Protein AF-A0A9D4SS44-F1 (afdb_monomer)

Structure (mmCIF, N/CA/C/O backbone):
data_AF-A0A9D4SS44-F1
#
_entry.id   AF-A0A9D4SS44-F1
#
loop_
_atom_site.group_PDB
_atom_site.id
_atom_site.type_symbol
_atom_site.label_atom_id
_atom_site.label_alt_id
_atom_site.label_comp_id
_atom_site.label_asym_id
_atom_site.label_entity_id
_atom_site.label_seq_id
_atom_site.pdbx_PDB_ins_code
_atom_site.Cartn_x
_atom_site.Cartn_y
_atom_site.Cartn_z
_atom_site.occupancy
_atom_site.B_iso_or_equiv
_atom_site.auth_seq_id
_atom_site.auth_comp_id
_atom_site.auth_asym_id
_atom_site.auth_atom_id
_atom_site.pdbx_PDB_model_num
ATOM 1 N N . MET A 1 1 ? -15.414 -1.956 -2.723 1.00 62.69 1 MET A N 1
ATOM 2 C CA . MET A 1 1 ? -14.244 -1.513 -1.927 1.00 62.69 1 MET A CA 1
ATOM 3 C C . MET A 1 1 ? -14.620 -0.530 -0.822 1.00 62.69 1 MET A C 1
ATOM 5 O O . MET A 1 1 ? -13.927 -0.503 0.187 1.00 62.69 1 MET A O 1
ATOM 9 N N . LYS A 1 2 ? -15.723 0.222 -0.966 1.00 68.44 2 LYS A N 1
ATOM 10 C CA . LYS A 1 2 ? -16.259 1.116 0.071 1.00 68.44 2 LYS A CA 1
ATOM 11 C C . LYS A 1 2 ? -16.309 0.452 1.451 1.00 68.44 2 LYS A C 1
ATOM 13 O O . LYS A 1 2 ? -16.748 -0.686 1.579 1.00 68.44 2 LYS A O 1
ATOM 18 N N . GLY A 1 3 ? -15.837 1.177 2.460 1.00 74.88 3 GLY A N 1
ATOM 19 C CA . GLY A 1 3 ? -15.842 0.758 3.863 1.00 74.88 3 GLY A CA 1
ATOM 20 C C . GLY A 1 3 ? -14.625 -0.062 4.300 1.00 74.88 3 GLY A C 1
ATOM 21 O O . GLY A 1 3 ? -14.392 -0.160 5.501 1.00 74.88 3 GLY A O 1
ATOM 22 N N . LYS A 1 4 ? -13.808 -0.579 3.371 1.00 84.50 4 LYS A N 1
ATOM 23 C CA . LYS A 1 4 ? -12.589 -1.341 3.692 1.00 84.50 4 LYS A CA 1
ATOM 24 C C . LYS A 1 4 ? -11.360 -0.438 3.817 1.00 84.50 4 LYS A C 1
ATOM 26 O O . LYS A 1 4 ? -11.313 0.663 3.269 1.00 84.50 4 LYS A O 1
ATOM 31 N N . SER A 1 5 ? -10.358 -0.898 4.557 1.00 87.31 5 SER A N 1
ATOM 32 C CA . SER A 1 5 ? -9.045 -0.255 4.672 1.00 87.31 5 SER A CA 1
ATOM 33 C C . SER A 1 5 ? -7.973 -1.049 3.929 1.00 87.31 5 SER A C 1
ATOM 35 O O . SER A 1 5 ? -8.168 -2.211 3.583 1.00 87.31 5 SER A O 1
ATOM 37 N N . LEU A 1 6 ? -6.807 -0.439 3.695 1.00 87.94 6 LEU A N 1
ATOM 38 C CA . LEU A 1 6 ? -5.737 -1.099 2.944 1.00 87.94 6 LEU A CA 1
ATOM 39 C C . LEU A 1 6 ? -5.183 -2.349 3.658 1.00 87.94 6 LEU A C 1
ATOM 41 O O . LEU A 1 6 ? -4.830 -3.313 2.992 1.00 87.94 6 LEU A O 1
ATOM 45 N N . PHE A 1 7 ? -5.132 -2.347 4.998 1.00 87.88 7 PHE A N 1
ATOM 46 C CA . PHE A 1 7 ? -4.515 -3.424 5.794 1.00 87.88 7 PHE A CA 1
ATOM 47 C C . PHE A 1 7 ? -5.324 -3.886 7.014 1.00 87.88 7 PHE A C 1
ATOM 49 O O . PHE A 1 7 ? -4.836 -4.709 7.780 1.00 87.88 7 PHE A O 1
ATOM 56 N N . GLY A 1 8 ? -6.510 -3.339 7.265 1.00 84.19 8 GLY A N 1
ATOM 57 C CA . GLY A 1 8 ? -7.319 -3.742 8.419 1.00 84.19 8 GLY A CA 1
ATOM 58 C C . GLY A 1 8 ? -6.902 -3.138 9.765 1.00 84.19 8 GLY A C 1
ATOM 59 O O . GLY A 1 8 ? -7.382 -3.573 10.806 1.00 84.19 8 GLY A O 1
ATOM 60 N N . ARG A 1 9 ? -5.968 -2.176 9.790 1.00 85.00 9 ARG A N 1
ATOM 61 C CA . ARG A 1 9 ? -5.401 -1.644 11.044 1.00 85.00 9 ARG A CA 1
ATOM 62 C C . ARG A 1 9 ? -6.226 -0.491 11.620 1.00 85.00 9 ARG A C 1
ATOM 64 O O . ARG A 1 9 ? -6.708 0.362 10.875 1.00 85.00 9 ARG A O 1
ATOM 71 N N . LYS A 1 10 ? -6.315 -0.426 12.957 1.00 80.50 10 LYS A N 1
ATOM 72 C CA . LYS A 1 10 ? -6.882 0.727 13.677 1.00 80.50 10 LYS A CA 1
ATOM 73 C C . LYS A 1 10 ? -6.027 1.975 13.473 1.00 80.50 10 LYS A C 1
ATOM 75 O O . LYS A 1 10 ? -4.802 1.904 13.377 1.00 80.50 10 LYS A O 1
ATOM 80 N N . CYS A 1 11 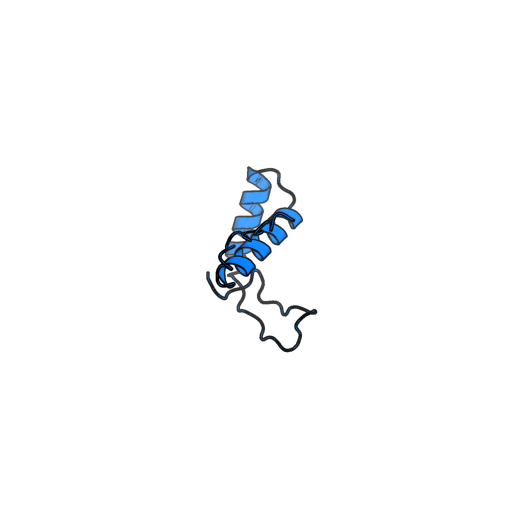? -6.687 3.127 13.441 1.00 79.62 11 CYS A N 1
ATOM 81 C CA . CYS A 1 11 ? -6.010 4.414 13.443 1.00 79.62 11 CYS A CA 1
ATOM 82 C C . CYS A 1 11 ? -5.650 4.797 14.884 1.00 79.62 11 CYS A C 1
ATOM 84 O O . CYS A 1 11 ? -6.535 4.928 15.725 1.00 79.62 11 CYS A O 1
ATOM 86 N N . ASN A 1 12 ? -4.369 5.047 15.161 1.00 81.50 12 ASN A N 1
ATOM 87 C CA . ASN A 1 12 ? -3.923 5.464 16.498 1.00 81.50 12 ASN A CA 1
ATOM 88 C C . ASN A 1 12 ? -4.524 6.806 16.946 1.00 81.50 12 ASN A C 1
ATOM 90 O O . ASN A 1 12 ? -4.669 7.029 18.144 1.00 81.50 12 ASN A O 1
ATOM 94 N N . ALA A 1 13 ? -4.879 7.680 15.998 1.00 80.50 13 ALA A N 1
ATOM 95 C CA . ALA A 1 13 ? -5.509 8.970 16.276 1.00 80.50 13 ALA A CA 1
ATOM 96 C C . ALA A 1 13 ? -7.012 8.856 16.590 1.00 80.50 13 ALA A C 1
ATOM 98 O O . ALA A 1 13 ? -7.578 9.761 17.189 1.00 80.50 13 ALA A O 1
ATOM 99 N N . LYS A 1 14 ? -7.665 7.752 16.200 1.00 79.62 14 LYS A N 1
ATOM 100 C CA . LYS A 1 14 ? -9.096 7.494 16.432 1.00 79.62 14 LYS A CA 1
ATOM 101 C C . LYS A 1 14 ? -9.277 6.115 17.064 1.00 79.62 14 LYS A C 1
ATOM 103 O O . LYS A 1 14 ? -9.777 5.192 16.427 1.00 79.62 14 LYS A O 1
ATOM 108 N N . LYS A 1 15 ? -8.816 5.971 18.311 1.00 76.31 15 LYS A N 1
ATOM 109 C CA . LYS A 1 15 ? -8.770 4.683 19.032 1.00 76.31 15 LYS A CA 1
ATOM 110 C C . LYS A 1 15 ? -10.153 4.085 19.309 1.00 76.31 15 LYS A C 1
ATOM 112 O O . LYS A 1 15 ? -10.277 2.864 19.361 1.00 76.31 15 LYS A O 1
ATOM 117 N N . GLU A 1 16 ? -11.160 4.941 19.459 1.00 77.88 16 GLU A N 1
ATOM 118 C CA . GLU A 1 16 ? -12.559 4.561 19.694 1.00 77.88 16 GLU A CA 1
ATOM 119 C C . GLU A 1 16 ? -13.249 4.023 18.437 1.00 77.88 1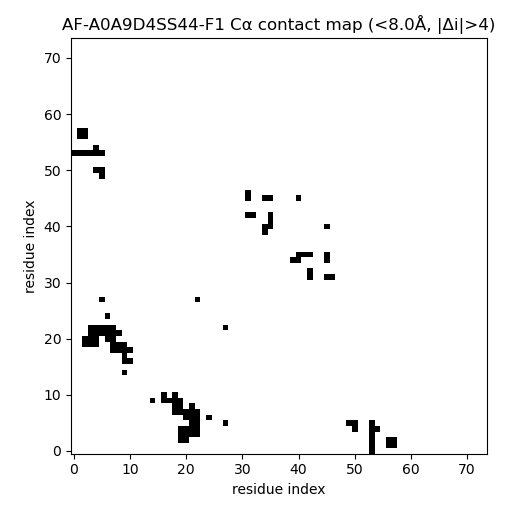6 GLU A C 1
ATOM 121 O O . GLU A 1 16 ? -14.266 3.345 18.527 1.00 77.88 16 GLU A O 1
ATOM 126 N N . GLN A 1 17 ? -12.694 4.292 17.252 1.00 78.88 17 GLN A N 1
ATOM 127 C CA . GLN A 1 17 ? -13.287 3.843 16.003 1.00 78.88 17 GLN A CA 1
ATOM 128 C C . GLN A 1 17 ? -12.926 2.378 15.737 1.00 78.88 17 GLN A C 1
ATOM 130 O O . GLN A 1 17 ? -11.763 1.966 15.847 1.00 78.88 17 GLN A O 1
ATOM 135 N N . GLU A 1 18 ? -13.923 1.581 15.360 1.00 79.94 18 GLU A N 1
ATOM 136 C CA . GLU A 1 18 ? -13.703 0.184 14.999 1.00 79.94 18 GLU A CA 1
ATOM 137 C C . GLU A 1 18 ? -12.767 0.049 13.791 1.00 79.94 18 GLU A C 1
ATOM 139 O O . GLU A 1 18 ? -12.710 0.898 12.893 1.00 79.94 18 GLU A O 1
ATOM 144 N N . ALA A 1 19 ? -11.988 -1.035 13.785 1.00 81.88 19 ALA A N 1
A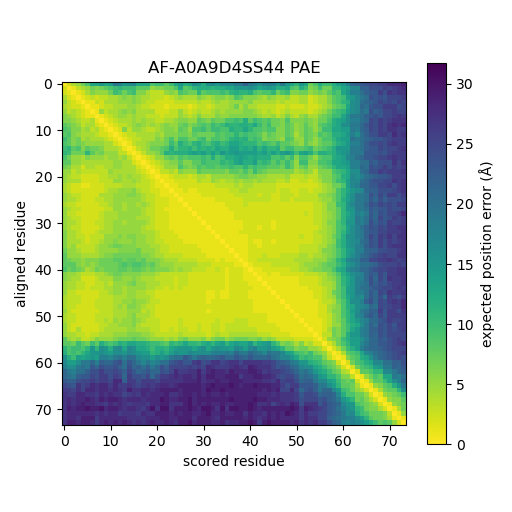TOM 145 C CA . ALA A 1 19 ? -11.083 -1.319 12.685 1.00 81.88 19 ALA A CA 1
ATOM 146 C C . ALA A 1 19 ? -11.902 -1.683 11.444 1.00 81.88 19 ALA A C 1
ATOM 148 O O . ALA A 1 19 ? -12.669 -2.641 11.458 1.00 81.88 19 ALA A O 1
ATOM 149 N N . LYS A 1 20 ? -11.708 -0.944 10.351 1.00 85.12 20 LYS A N 1
ATOM 150 C CA . LYS A 1 20 ? -12.291 -1.306 9.055 1.00 85.12 20 LYS A CA 1
ATOM 151 C C . LYS A 1 20 ? -11.642 -2.584 8.547 1.00 85.12 20 LYS A C 1
ATOM 153 O O . LYS A 1 20 ? -10.415 -2.658 8.559 1.00 85.12 20 LYS A O 1
ATOM 158 N N . GLU A 1 21 ? -12.430 -3.513 8.012 1.00 88.19 21 GLU A N 1
ATOM 159 C CA . GLU A 1 21 ? -11.925 -4.739 7.381 1.00 88.19 21 GLU A CA 1
ATOM 160 C C . GLU A 1 21 ? -10.840 -4.417 6.336 1.00 88.19 21 GLU A C 1
ATOM 162 O O . GLU A 1 21 ? -10.955 -3.448 5.578 1.00 88.19 21 GLU A O 1
ATOM 167 N N . GLY A 1 22 ? -9.760 -5.198 6.320 1.00 89.56 22 GLY A N 1
ATOM 168 C CA . GLY A 1 22 ? -8.682 -5.046 5.347 1.00 89.56 22 GLY A CA 1
ATOM 169 C C . GLY A 1 22 ? -9.058 -5.574 3.964 1.00 89.56 22 GLY A C 1
ATOM 170 O O . GL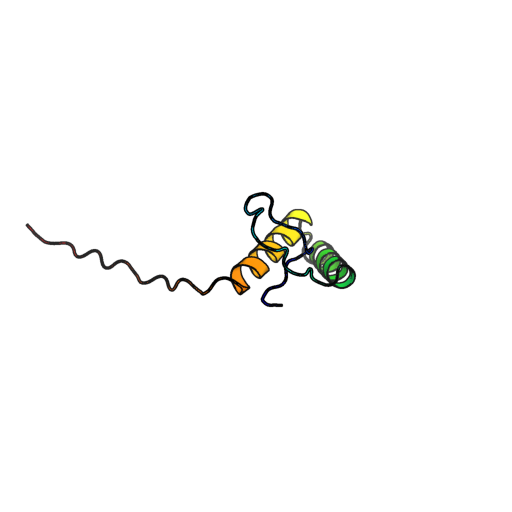Y A 1 22 ? -9.911 -6.448 3.822 1.00 89.56 22 GLY A O 1
ATOM 171 N N . LEU A 1 23 ? -8.397 -5.065 2.927 1.00 91.00 23 LEU A N 1
ATOM 172 C CA . LEU A 1 23 ? -8.371 -5.731 1.627 1.00 91.00 23 LEU A CA 1
ATOM 173 C C . LEU A 1 23 ? -7.533 -7.018 1.696 1.00 91.00 23 LEU A C 1
ATOM 175 O O . LEU A 1 23 ? -6.668 -7.166 2.558 1.00 91.00 23 LEU A O 1
ATOM 179 N N . ASP A 1 24 ? -7.775 -7.927 0.748 1.00 92.56 24 ASP A N 1
ATOM 180 C CA . ASP A 1 24 ? -7.001 -9.161 0.604 1.00 92.56 24 ASP A CA 1
ATOM 181 C C . ASP A 1 24 ? -5.496 -8.836 0.477 1.00 92.56 24 ASP A C 1
ATOM 183 O O . ASP A 1 24 ? -5.086 -8.165 -0.482 1.00 92.56 24 ASP A O 1
ATOM 187 N N . PRO A 1 25 ? -4.657 -9.307 1.417 1.00 90.25 25 PRO A N 1
ATOM 188 C CA . PRO A 1 25 ? -3.247 -8.952 1.467 1.00 90.25 25 PRO A CA 1
ATOM 189 C C . PRO A 1 25 ? -2.454 -9.458 0.257 1.00 90.25 25 PRO A C 1
ATOM 191 O O . PRO A 1 25 ? -1.471 -8.817 -0.123 1.00 90.25 25 PRO A O 1
ATOM 194 N N . VAL A 1 26 ? -2.853 -10.573 -0.362 1.00 94.06 26 VAL A N 1
ATOM 195 C CA . VAL A 1 26 ? -2.181 -11.119 -1.553 1.00 94.06 26 VAL A CA 1
ATOM 196 C C . VAL A 1 26 ? -2.444 -10.208 -2.744 1.00 94.06 26 VAL A C 1
ATOM 198 O O . VAL A 1 26 ? -1.510 -9.783 -3.427 1.00 94.06 26 VAL A O 1
ATOM 201 N N . ARG A 1 27 ? -3.707 -9.819 -2.937 1.00 93.19 27 ARG A N 1
ATOM 202 C CA . ARG A 1 27 ? -4.101 -8.903 -4.014 1.00 93.19 27 ARG A CA 1
ATOM 203 C C . ARG A 1 27 ? -3.473 -7.523 -3.845 1.00 93.19 27 ARG A C 1
ATOM 205 O O . ARG A 1 27 ? -2.975 -6.963 -4.817 1.00 93.19 27 ARG A O 1
ATOM 212 N N . VAL A 1 28 ? -3.438 -6.994 -2.619 1.00 93.75 28 VAL A N 1
ATOM 213 C CA . VAL A 1 28 ? -2.789 -5.706 -2.321 1.00 93.75 28 VAL A CA 1
ATOM 214 C C . VAL A 1 28 ? -1.295 -5.757 -2.644 1.00 93.75 28 VAL A C 1
ATOM 216 O O . VAL A 1 28 ? -0.784 -4.848 -3.298 1.00 93.75 28 VAL A O 1
ATOM 219 N N . LYS A 1 29 ? -0.592 -6.825 -2.248 1.00 94.31 29 LYS A N 1
ATOM 220 C CA . LYS A 1 29 ? 0.833 -6.999 -2.569 1.00 94.31 29 LYS A CA 1
ATOM 221 C C . LYS A 1 29 ? 1.079 -7.083 -4.074 1.00 94.31 29 LYS A C 1
ATOM 223 O O . LYS A 1 29 ? 1.993 -6.418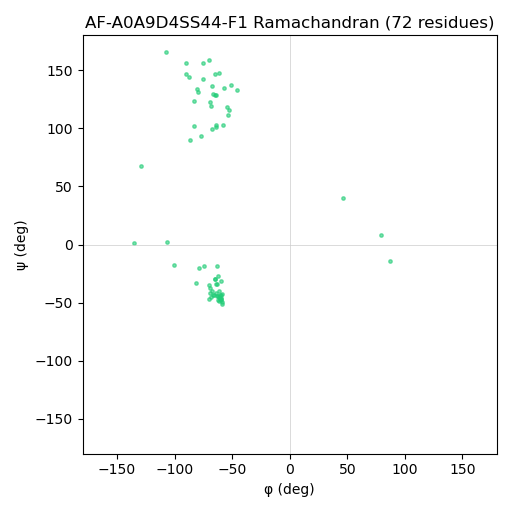 -4.555 1.00 94.31 29 LYS A O 1
ATOM 228 N N . ALA A 1 30 ? 0.261 -7.838 -4.807 1.00 96.12 30 ALA A N 1
ATOM 229 C CA . ALA A 1 30 ? 0.384 -7.967 -6.258 1.00 96.12 30 ALA A CA 1
ATOM 230 C C . ALA A 1 30 ? 0.212 -6.615 -6.970 1.00 96.12 30 ALA A C 1
ATOM 232 O O . ALA A 1 30 ? 1.047 -6.240 -7.790 1.00 96.12 30 ALA A O 1
ATOM 233 N N . VAL A 1 31 ? -0.818 -5.842 -6.602 1.00 94.69 31 VAL A N 1
ATOM 234 C CA . VAL A 1 31 ? -1.068 -4.511 -7.181 1.00 94.69 31 VAL A CA 1
ATOM 235 C C . VAL A 1 31 ? 0.067 -3.540 -6.863 1.00 94.69 31 VAL A C 1
ATOM 237 O O . VAL A 1 31 ? 0.526 -2.829 -7.757 1.00 94.69 31 VAL A O 1
ATOM 240 N N . ILE A 1 32 ? 0.552 -3.512 -5.616 1.00 95.25 32 ILE A N 1
ATOM 241 C CA . ILE A 1 32 ? 1.681 -2.650 -5.237 1.00 95.25 32 ILE A CA 1
ATOM 242 C C . ILE A 1 32 ? 2.932 -3.046 -6.027 1.00 95.25 32 ILE A C 1
ATOM 244 O O . ILE A 1 32 ? 3.572 -2.170 -6.598 1.00 95.25 32 ILE A O 1
ATOM 248 N N . GLY A 1 33 ? 3.254 -4.341 -6.098 1.00 95.75 33 GLY A N 1
ATOM 249 C CA . GLY A 1 33 ? 4.425 -4.840 -6.823 1.00 95.75 33 GLY A CA 1
ATOM 250 C C . GLY A 1 33 ? 4.384 -4.490 -8.310 1.00 95.75 33 GLY A C 1
ATOM 251 O O . GLY A 1 33 ? 5.343 -3.926 -8.835 1.00 95.75 33 GLY A O 1
ATOM 252 N N . TYR A 1 34 ? 3.244 -4.727 -8.963 1.00 97.06 34 TYR A N 1
ATOM 253 C CA . TYR A 1 34 ? 3.035 -4.344 -10.358 1.00 97.06 34 TYR A CA 1
ATOM 254 C C . TYR A 1 34 ? 3.188 -2.833 -10.571 1.00 97.06 34 TYR A C 1
ATOM 256 O O . TYR A 1 34 ? 3.878 -2.410 -11.494 1.00 97.06 34 TYR A O 1
ATOM 264 N N . THR A 1 35 ? 2.580 -2.015 -9.708 1.00 95.44 35 THR A N 1
ATOM 265 C CA . THR A 1 35 ? 2.599 -0.548 -9.840 1.00 95.44 35 THR A CA 1
ATOM 266 C C . THR A 1 35 ? 4.005 0.016 -9.642 1.00 95.44 35 THR A C 1
ATOM 268 O O . THR A 1 35 ? 4.440 0.864 -10.416 1.00 95.44 35 THR A O 1
ATOM 271 N N . VAL A 1 36 ? 4.732 -0.477 -8.634 1.00 96.75 36 VAL A N 1
ATOM 272 C CA . VAL A 1 36 ? 6.131 -0.105 -8.374 1.00 96.75 36 VAL A CA 1
ATOM 273 C C . VAL A 1 36 ? 7.002 -0.456 -9.579 1.00 96.75 36 VAL A C 1
ATOM 275 O O . VAL A 1 36 ? 7.741 0.401 -10.049 1.00 96.75 36 VAL A O 1
ATOM 278 N N . SER A 1 37 ? 6.863 -1.670 -10.123 1.00 96.50 37 SER A N 1
ATOM 279 C CA . SER A 1 37 ? 7.650 -2.122 -11.277 1.00 96.50 37 SER A CA 1
ATOM 280 C C . SER A 1 37 ? 7.294 -1.398 -12.576 1.00 96.50 37 SER A C 1
ATOM 282 O O . SER A 1 37 ? 8.177 -1.140 -13.385 1.00 96.50 37 SER A O 1
ATOM 284 N N . SER A 1 38 ? 6.016 -1.094 -12.802 1.00 97.19 38 SER A N 1
ATOM 285 C CA . SER A 1 38 ? 5.551 -0.521 -14.073 1.00 97.19 38 SER A CA 1
ATOM 286 C C . SER A 1 38 ? 5.772 0.986 -14.146 1.00 97.19 38 SER A C 1
ATOM 288 O O . SER A 1 38 ? 6.021 1.521 -15.220 1.00 97.19 38 SER A O 1
ATOM 290 N N . LEU A 1 39 ? 5.668 1.680 -13.010 1.00 94.44 39 LEU A N 1
ATOM 291 C CA . LEU A 1 39 ? 5.767 3.140 -12.943 1.00 94.44 39 LEU A CA 1
ATOM 292 C C . LEU A 1 39 ? 7.086 3.623 -12.326 1.00 94.44 39 LEU A C 1
ATOM 294 O O . LEU A 1 39 ? 7.248 4.827 -12.145 1.00 94.44 39 LEU A O 1
ATOM 298 N N . ASN A 1 40 ? 7.998 2.710 -11.958 1.00 93.31 40 ASN A N 1
ATOM 299 C CA . ASN A 1 40 ? 9.197 3.004 -11.157 1.00 93.31 40 ASN A CA 1
ATOM 300 C C . ASN A 1 40 ? 8.873 3.884 -9.934 1.00 93.31 40 ASN A C 1
ATOM 302 O O . ASN A 1 40 ? 9.583 4.831 -9.599 1.00 93.31 40 ASN A O 1
ATOM 306 N N . ALA A 1 41 ? 7.736 3.602 -9.298 1.00 93.31 41 ALA A N 1
ATOM 307 C CA . ALA A 1 41 ? 7.209 4.406 -8.208 1.00 93.31 41 ALA A CA 1
ATOM 308 C C . ALA A 1 41 ? 7.722 3.908 -6.855 1.00 93.31 41 ALA A C 1
ATOM 310 O O . ALA A 1 41 ? 7.849 2.708 -6.627 1.00 93.31 41 ALA A O 1
ATOM 311 N N . ASP A 1 42 ? 7.924 4.830 -5.915 1.00 95.81 42 ASP A N 1
ATOM 312 C CA . ASP A 1 42 ? 8.259 4.468 -4.541 1.00 95.81 42 ASP A CA 1
ATOM 313 C C . ASP A 1 42 ? 7.103 3.677 -3.867 1.00 95.81 42 ASP A C 1
ATOM 315 O O . ASP A 1 42 ? 5.951 4.140 -3.859 1.00 95.81 42 ASP A O 1
ATOM 319 N N . PRO A 1 43 ? 7.371 2.501 -3.260 1.00 93.00 43 PRO A N 1
ATOM 320 C CA . PRO A 1 43 ? 6.341 1.672 -2.633 1.00 93.00 43 PRO A CA 1
ATOM 321 C C . PRO A 1 43 ? 5.579 2.365 -1.499 1.00 93.00 43 PRO A C 1
ATOM 323 O O . PRO A 1 43 ? 4.405 2.053 -1.259 1.00 93.00 43 PRO A O 1
ATOM 326 N N . VAL A 1 44 ? 6.220 3.276 -0.759 1.00 94.56 44 VAL A N 1
ATOM 327 C CA . VAL A 1 44 ? 5.562 4.041 0.310 1.00 94.56 44 VAL A CA 1
ATOM 328 C C . VAL A 1 44 ? 4.555 5.001 -0.304 1.00 94.56 44 VAL A C 1
ATOM 330 O O . VAL A 1 44 ? 3.399 5.022 0.125 1.00 94.56 44 VAL A O 1
ATOM 333 N N . ARG A 1 45 ? 4.939 5.711 -1.367 1.00 94.25 45 ARG A N 1
ATOM 334 C CA . ARG A 1 45 ? 4.045 6.613 -2.103 1.00 94.25 45 ARG A CA 1
ATOM 335 C C . ARG A 1 45 ? 2.820 5.884 -2.661 1.00 94.25 45 ARG A C 1
ATOM 337 O O . ARG A 1 45 ? 1.703 6.385 -2.515 1.00 94.25 45 ARG A O 1
ATOM 344 N N . VAL A 1 46 ? 3.001 4.686 -3.222 1.00 95.06 46 VAL A N 1
ATOM 345 C CA . VAL A 1 46 ? 1.889 3.853 -3.721 1.00 95.06 46 VAL A CA 1
ATOM 346 C C . VAL A 1 46 ? 0.928 3.479 -2.585 1.00 95.06 46 VAL A C 1
ATOM 348 O O . VAL A 1 46 ? -0.280 3.698 -2.701 1.00 95.06 46 VAL A O 1
ATOM 351 N N . LYS A 1 47 ? 1.443 2.988 -1.449 1.00 94.12 47 LYS A N 1
ATOM 352 C CA . LYS A 1 47 ? 0.619 2.628 -0.276 1.00 94.12 47 LYS A CA 1
ATOM 353 C C . LYS A 1 47 ? -0.161 3.819 0.284 1.00 94.12 47 LYS A C 1
ATOM 355 O O . LYS A 1 47 ? -1.342 3.679 0.613 1.00 94.12 47 LYS A O 1
ATOM 360 N N . THR A 1 48 ? 0.480 4.980 0.390 1.00 93.31 48 THR A N 1
ATOM 361 C CA . THR A 1 48 ? -0.147 6.207 0.902 1.00 93.31 48 THR A CA 1
ATOM 362 C C . THR A 1 48 ? -1.249 6.700 -0.034 1.00 93.31 48 THR A C 1
ATOM 364 O O . THR A 1 48 ? -2.343 7.032 0.428 1.00 93.31 48 THR A O 1
ATOM 367 N N . SER A 1 49 ? -1.001 6.678 -1.346 1.00 93.88 49 SER A N 1
ATOM 368 C CA . SER A 1 49 ? -1.995 7.033 -2.365 1.00 93.88 49 SER A CA 1
ATOM 369 C C . SER A 1 49 ? -3.239 6.141 -2.281 1.00 93.88 49 SER A C 1
ATOM 371 O O . SER A 1 49 ? -4.352 6.643 -2.110 1.00 93.88 49 SER A O 1
ATOM 373 N N . LEU A 1 50 ? -3.052 4.815 -2.269 1.00 92.50 50 LEU A N 1
ATOM 374 C CA . LEU A 1 50 ? -4.146 3.844 -2.148 1.00 92.50 50 LEU A CA 1
ATOM 375 C C . LEU A 1 50 ? -4.936 4.016 -0.845 1.00 92.50 50 LEU A C 1
ATOM 377 O O . LEU A 1 50 ? -6.166 4.002 -0.853 1.00 92.50 50 LEU A O 1
ATOM 381 N N . SER A 1 51 ? -4.242 4.226 0.275 1.00 90.94 51 SER A N 1
ATOM 382 C CA . S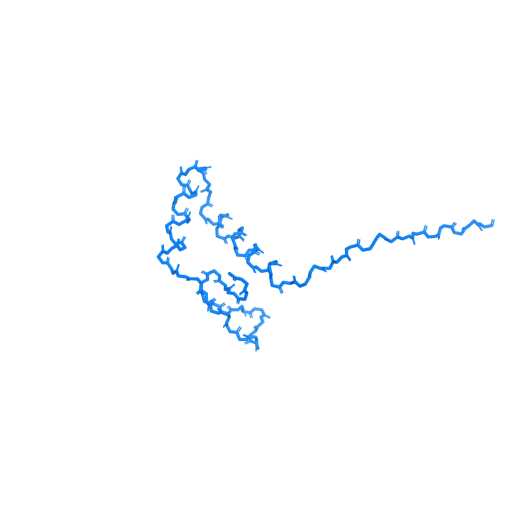ER A 1 51 ? -4.889 4.459 1.573 1.00 90.94 51 SER A CA 1
ATOM 383 C C . SER A 1 51 ? -5.753 5.722 1.562 1.00 90.94 51 SER A C 1
ATOM 385 O O . SER A 1 51 ? -6.860 5.723 2.099 1.00 90.94 51 SER A O 1
ATOM 387 N N . THR A 1 52 ? -5.272 6.786 0.914 1.00 90.00 52 THR A N 1
ATOM 388 C CA . THR A 1 52 ? -5.984 8.066 0.795 1.00 90.00 52 THR A CA 1
ATOM 389 C C . THR A 1 52 ? -7.210 7.935 -0.105 1.00 90.00 52 THR A C 1
ATOM 391 O O . THR A 1 52 ? -8.280 8.441 0.233 1.00 90.00 52 THR A O 1
ATOM 394 N N . MET A 1 53 ? -7.082 7.215 -1.221 1.00 90.62 53 MET A N 1
ATOM 395 C CA . MET A 1 53 ? -8.193 6.918 -2.126 1.00 90.62 53 MET A CA 1
ATOM 396 C C . MET A 1 53 ? -9.312 6.158 -1.401 1.00 90.62 53 MET A C 1
ATOM 398 O O . MET A 1 53 ? -10.463 6.591 -1.423 1.00 90.62 53 MET A O 1
ATOM 402 N N . LEU A 1 54 ? -8.965 5.092 -0.670 1.00 88.31 54 LEU A N 1
ATOM 403 C CA . LEU A 1 54 ? -9.924 4.308 0.117 1.00 88.31 54 LEU A CA 1
ATOM 404 C C . LEU A 1 54 ? -10.578 5.126 1.237 1.00 88.31 54 LEU A C 1
ATOM 406 O O . LEU A 1 54 ? -11.747 4.920 1.551 1.00 88.31 54 LEU A O 1
ATOM 410 N N . ALA A 1 55 ? -9.854 6.070 1.845 1.00 84.88 55 ALA A N 1
ATOM 411 C CA . ALA A 1 55 ? -10.430 6.964 2.845 1.00 84.88 55 ALA A CA 1
ATOM 412 C C . ALA A 1 55 ? -11.466 7.925 2.233 1.00 84.88 55 ALA A C 1
ATOM 414 O O . ALA A 1 55 ? -12.517 8.150 2.836 1.00 84.88 55 ALA A O 1
ATOM 415 N N . ARG A 1 56 ? -11.193 8.449 1.030 1.00 82.00 56 ARG A N 1
ATOM 416 C CA . ARG A 1 56 ? -12.075 9.380 0.307 1.00 82.00 56 ARG A CA 1
ATOM 417 C C . ARG A 1 56 ? -13.344 8.718 -0.219 1.00 82.00 56 ARG A C 1
ATOM 419 O O . ARG A 1 56 ? -14.390 9.347 -0.188 1.00 82.00 56 ARG A O 1
ATOM 426 N N . GLU A 1 57 ? -13.285 7.452 -0.633 1.00 73.81 57 GLU A N 1
ATOM 427 C CA . GLU A 1 57 ? -14.478 6.707 -1.075 1.00 73.81 57 GLU A CA 1
ATOM 428 C C . GLU A 1 57 ? -15.537 6.513 0.025 1.00 73.81 57 GLU A C 1
ATOM 430 O O . GLU A 1 57 ? -16.687 6.188 -0.279 1.00 73.81 57 GLU A O 1
ATOM 435 N N . VAL A 1 58 ? -15.153 6.672 1.295 1.00 63.53 58 VAL A N 1
ATOM 436 C CA . VAL A 1 58 ? -16.031 6.489 2.462 1.00 63.53 58 VAL A CA 1
ATOM 437 C C . VAL A 1 58 ? -16.540 7.824 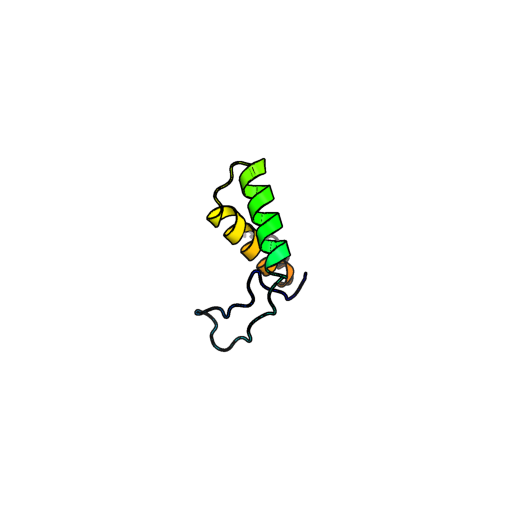3.013 1.00 63.53 58 VAL A C 1
ATOM 439 O O . VAL A 1 58 ? -17.526 7.838 3.743 1.00 63.53 58 VAL A O 1
ATOM 442 N N . ALA A 1 59 ? -15.904 8.945 2.667 1.00 58.03 59 ALA A N 1
ATOM 443 C CA . ALA A 1 59 ? -16.410 10.260 3.033 1.00 58.03 59 ALA A CA 1
ATOM 444 C C . ALA A 1 59 ? -17.537 10.665 2.061 1.00 58.03 59 ALA A C 1
ATOM 446 O O . ALA A 1 59 ? -17.345 10.559 0.845 1.00 58.03 59 ALA A O 1
ATOM 447 N N . PRO A 1 60 ? -18.703 11.141 2.539 1.00 51.97 60 PRO A N 1
ATOM 448 C CA . PRO A 1 60 ? -19.625 11.850 1.661 1.00 51.97 60 PRO A CA 1
ATOM 449 C C . PRO A 1 60 ? -18.873 13.037 1.047 1.00 51.97 60 PRO A C 1
ATOM 451 O O . PRO A 1 60 ? -18.126 13.727 1.744 1.00 51.97 60 PRO A O 1
ATOM 454 N N . LYS A 1 61 ? -19.018 13.239 -0.268 1.00 43.47 61 LYS A N 1
ATOM 455 C CA . LYS A 1 61 ? -18.467 14.410 -0.958 1.00 43.47 61 LYS A CA 1
ATOM 456 C C . LYS A 1 61 ? -18.983 15.649 -0.223 1.00 43.47 61 LYS A C 1
ATOM 458 O O . LYS A 1 61 ? -20.179 15.913 -0.270 1.00 43.47 61 LYS A O 1
ATOM 463 N N . GLN A 1 62 ? -18.114 16.392 0.458 1.00 44.34 62 GLN A N 1
ATOM 464 C CA . GLN A 1 62 ? -18.426 17.781 0.765 1.00 44.34 62 GLN A CA 1
ATOM 465 C C . GLN A 1 62 ? -18.420 18.504 -0.580 1.00 44.34 62 GLN A C 1
ATOM 467 O O . GLN A 1 62 ? -17.360 18.758 -1.151 1.00 44.34 62 GLN A O 1
ATOM 472 N N . SER A 1 63 ? -19.614 18.709 -1.134 1.00 44.88 63 SER A N 1
ATOM 473 C CA . SER A 1 63 ? -19.852 19.658 -2.211 1.00 44.88 63 SER A CA 1
ATOM 474 C C . SER A 1 63 ? -19.295 20.998 -1.750 1.00 44.88 63 SER A C 1
ATOM 476 O O . SER A 1 63 ? -19.713 21.536 -0.728 1.00 44.88 63 SER A O 1
ATOM 478 N N . GLN A 1 64 ? -18.280 21.480 -2.450 1.00 43.00 64 GLN A N 1
ATOM 479 C CA . GLN A 1 64 ? -17.740 22.807 -2.236 1.00 43.00 64 GLN A CA 1
ATOM 480 C C . GLN A 1 64 ? -18.717 23.780 -2.909 1.00 43.00 64 GLN A C 1
ATOM 482 O O . GLN A 1 64 ? -18.648 23.980 -4.117 1.00 43.00 64 GLN A O 1
ATOM 487 N N . GLU A 1 65 ? -19.676 24.305 -2.148 1.00 47.34 65 GLU A N 1
ATOM 488 C CA . GLU A 1 65 ? -20.451 25.485 -2.548 1.00 47.34 65 GLU A CA 1
ATOM 489 C C . GLU A 1 65 ? -19.470 26.676 -2.612 1.00 47.34 65 GLU A C 1
ATOM 491 O O . GLU A 1 65 ? -18.686 26.864 -1.670 1.00 47.34 65 GLU A O 1
ATOM 496 N N . PRO A 1 66 ? -19.422 27.451 -3.708 1.00 43.69 66 PRO A N 1
ATOM 497 C CA . PRO A 1 66 ? -18.578 28.636 -3.774 1.00 43.69 66 PRO A CA 1
ATOM 498 C C . PRO A 1 66 ? -19.097 29.691 -2.787 1.00 43.69 66 PRO A C 1
ATOM 500 O O . PRO A 1 66 ? -20.277 30.019 -2.778 1.00 43.69 66 PRO A O 1
ATOM 503 N N . LEU A 1 67 ? -18.204 30.223 -1.948 1.00 49.72 67 LEU A N 1
ATOM 504 C CA . LEU A 1 67 ? -18.486 31.374 -1.090 1.00 49.72 67 LEU A CA 1
ATOM 505 C C . LEU A 1 67 ? -18.760 32.595 -1.981 1.00 49.72 67 LEU A C 1
ATOM 507 O O . LEU A 1 67 ? -17.823 33.210 -2.491 1.00 49.72 67 LEU A O 1
ATOM 511 N N . GLU A 1 68 ? -20.031 32.943 -2.173 1.00 45.50 68 GLU A N 1
ATOM 512 C CA . GLU A 1 68 ? -20.432 34.271 -2.639 1.00 45.50 68 GLU A CA 1
ATOM 513 C C . GLU A 1 68 ? -20.016 35.289 -1.570 1.00 45.50 68 GLU A C 1
ATOM 515 O O . GLU A 1 68 ? -20.620 35.396 -0.504 1.00 45.50 68 GLU A O 1
ATOM 520 N N . VAL A 1 69 ? -18.920 36.006 -1.824 1.00 56.31 69 VAL A N 1
ATOM 521 C CA . VAL A 1 69 ? -18.508 37.143 -0.998 1.00 56.31 69 VAL A CA 1
ATOM 522 C C . VAL A 1 69 ? -19.231 38.372 -1.535 1.00 56.31 69 VAL A C 1
ATOM 524 O O . VAL A 1 69 ? -18.736 39.055 -2.435 1.00 56.31 69 VAL A O 1
ATOM 527 N N . GLU A 1 70 ? -20.423 38.620 -0.997 1.00 54.69 70 GLU A N 1
ATOM 528 C CA . GLU A 1 70 ? -21.192 39.843 -1.219 1.00 54.69 70 GLU A CA 1
ATOM 529 C C . GLU A 1 70 ? -20.347 41.050 -0.767 1.00 54.69 70 GLU A C 1
ATOM 531 O O . GLU A 1 70 ? -20.147 41.301 0.422 1.00 54.69 70 GLU A O 1
ATOM 536 N N . HIS A 1 71 ? -19.767 41.773 -1.728 1.00 53.97 71 HIS A N 1
ATOM 537 C CA . HIS A 1 71 ? -19.085 43.035 -1.464 1.00 53.97 71 HIS A CA 1
ATOM 538 C C . HIS A 1 71 ? -20.130 44.149 -1.409 1.00 53.97 71 HIS A C 1
ATOM 540 O O . HIS A 1 71 ? -20.592 44.630 -2.441 1.00 53.97 71 HIS A O 1
ATOM 546 N N . LEU A 1 72 ? -20.472 44.564 -0.191 1.00 52.28 72 LEU A N 1
ATOM 547 C CA . LEU A 1 72 ? -21.272 45.752 0.095 1.00 52.28 72 LE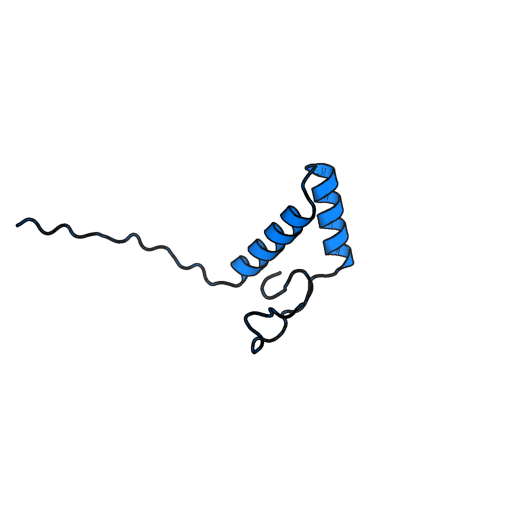U A CA 1
ATOM 548 C C . LEU A 1 72 ? -20.474 47.025 -0.272 1.00 52.28 72 LEU A C 1
ATOM 550 O O . LEU A 1 72 ? -19.404 47.243 0.309 1.00 52.28 72 LEU A O 1
ATOM 554 N N . PRO A 1 73 ? -20.934 47.883 -1.203 1.00 60.09 73 PRO A N 1
ATOM 555 C CA . PRO A 1 73 ? -20.342 49.204 -1.383 1.00 60.09 73 PRO A CA 1
ATOM 556 C C . PRO A 1 73 ? -20.775 50.147 -0.246 1.00 60.09 73 PRO A C 1
ATOM 558 O O . PRO A 1 73 ? -21.901 50.076 0.242 1.00 60.09 73 PRO A O 1
ATOM 561 N N . LYS A 1 74 ? -19.831 50.992 0.182 1.00 56.69 74 LYS A N 1
ATOM 562 C CA . LYS A 1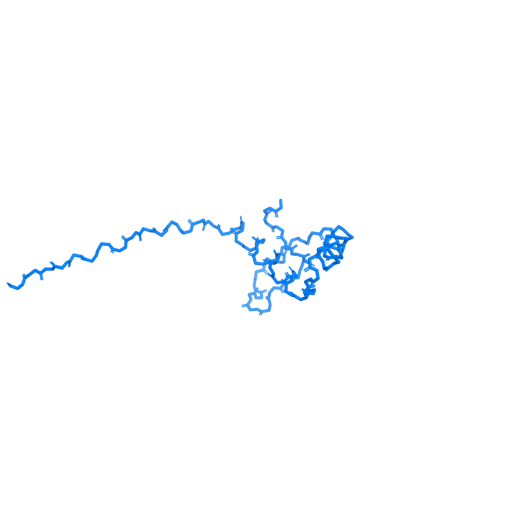 74 ? -20.004 52.046 1.195 1.00 56.69 74 LYS A CA 1
ATOM 563 C C . LYS A 1 74 ? -20.866 53.197 0.695 1.00 56.69 74 LYS A C 1
ATOM 565 O O . LYS A 1 74 ? -20.758 53.508 -0.511 1.00 56.69 74 LYS A O 1
#

Foldseek 3Di:
DAQAAQAQDDDPVCNVDHGGHHDDPVVSVVVLVCCCVVVVDDSVVVNVVVRVVNVVSHDDPPPPDDPPPPDDDD

Nearest PDB structures (foldseek):
  4x0g-assembly2_D  TM=9.219E-01  e=2.718E-02  Drosophila melanogaster
  4ix7-assembly1_B  TM=9.254E-01  e=8.014E-02  Drosophila melanogaster
  7yul-assembly1_A  TM=8.576E-01  e=6.116E-02  Homo sapiens

Secondary structure (DSSP, 8-state):
-TT-BSS-PPPTT-TTSPPPPBPPHHHHHHHHHHHHHHHT--HHHHHHHHHHHHHHTTS---------------

Solvent-accessible surface area (backbone atoms only — not comparable to full-atom values): 4683 Å² total; per-residue (Å²): 115,75,67,36,34,75,74,32,66,65,49,87,91,45,72,89,50,79,56,35,53,44,47,63,66,68,60,52,50,52,53,51,50,50,47,27,70,74,65,75,42,59,68,65,59,54,52,52,51,54,43,50,52,44,54,53,66,60,48,80,81,79,76,81,76,80,83,80,77,82,79,79,84,131

Organism: Rhipicephalus sanguineus (NCBI:txid34632)

Mean predicted aligned error: 10.76 Å

pLDDT: mean 79.65, std 17.25, range [43.0, 97.19]

Sequence (74 aa):
MKGKSLFGRKCNAKKEQEAKEGLDPVRVKAVIGYTVSSLNADPVRVKTSLSTMLAREVAPKQSQEPLEVEHLPK

Radius of gyration: 18.48 Å; Cα contacts (8 Å, |Δi|>4): 59; chains: 1; bounding box: 30×63×34 Å